Protein AF-A0A930Y317-F1 (afdb_monomer_lite)

Sequence (100 aa):
MFGISFGEMLVVAMVALVIVGPQRLPAAARYCGALLGRLQRQTAQVKREISREMDLEELRQAKDEAERIAMEVKEAGAAAVPDRPGAAPAGGVDERQGRP

Secondary structure (DSSP, 8-state):
-----HHHHHHHHHHHHHHH-TTTHHHHHHHHHHHHHHHHHHHHHHHHHHHHHHTTTHHHHHHHHHHHHHHHHHHHHHTT--------------------

Radius of gyration: 37.14 Å; chains: 1; bounding box: 43×28×120 Å

Foldseek 3Di:
DDPCDPVNVVVVVVVCCVVQNPVRVVVVVVVVCVVVVVVVVVVVVVVVVVCVVCVPPVVVVVVVVVVVVVVVCVVVVVVPDDDDPDDDDDDDDDDDDDDD

pLDDT: mean 74.89, std 16.1, range [46.09, 95.75]

InterPro domains:
  IPR003369 Sec-independent protein translocase protein TatA/B/E [PF02416] (2-49)
  IPR018448 Sec-independent protein translocase protein TatB [TIGR01410] (2-72)

Organism: NCBI:txid1732024

Structure (mmCIF, N/CA/C/O backbone):
data_AF-A0A930Y317-F1
#
_entry.id   AF-A0A930Y317-F1
#
loop_
_atom_site.group_PDB
_atom_site.id
_atom_site.type_symbol
_atom_site.label_atom_id
_atom_site.label_alt_id
_atom_site.label_comp_id
_atom_site.label_asym_id
_atom_site.label_entity_id
_atom_site.label_seq_id
_atom_site.pdbx_PDB_ins_code
_atom_site.Cartn_x
_atom_site.Cartn_y
_atom_site.Cartn_z
_atom_site.occupancy
_atom_site.B_iso_or_equiv
_atom_site.auth_seq_id
_atom_site.auth_comp_id
_atom_site.auth_asym_id
_atom_site.auth_atom_id
_atom_site.pdbx_PDB_model_num
ATOM 1 N N . MET A 1 1 ? 16.122 -14.187 8.051 1.00 59.41 1 MET A N 1
ATOM 2 C CA . MET A 1 1 ? 17.132 -13.801 7.047 1.00 59.41 1 MET A CA 1
ATOM 3 C C . MET A 1 1 ? 16.428 -13.065 5.922 1.00 59.41 1 MET A C 1
ATOM 5 O O . MET A 1 1 ? 15.874 -13.704 5.047 1.00 59.41 1 MET A O 1
ATOM 9 N N . PHE A 1 2 ? 16.376 -11.737 6.005 1.00 62.09 2 PHE A N 1
ATOM 10 C CA . PHE A 1 2 ? 15.895 -10.857 4.938 1.00 62.09 2 PHE A CA 1
ATOM 11 C C . PHE A 1 2 ? 16.772 -9.610 4.975 1.00 62.09 2 PHE A C 1
ATOM 13 O O . PHE A 1 2 ? 16.451 -8.626 5.632 1.00 62.09 2 PHE A O 1
ATOM 20 N N . GLY A 1 3 ? 17.946 -9.717 4.364 1.00 70.38 3 GLY A N 1
ATOM 21 C CA . GLY A 1 3 ? 18.839 -8.587 4.154 1.00 70.38 3 GLY A CA 1
ATOM 22 C C . GLY A 1 3 ? 18.595 -8.032 2.764 1.00 70.38 3 GLY A C 1
ATOM 23 O O . GLY A 1 3 ? 19.434 -8.248 1.909 1.00 70.38 3 GLY A O 1
ATOM 24 N N . ILE A 1 4 ? 17.442 -7.393 2.535 1.00 80.44 4 ILE A N 1
ATOM 25 C CA . ILE A 1 4 ? 17.224 -6.651 1.289 1.00 80.44 4 ILE A CA 1
ATOM 26 C C . ILE A 1 4 ? 17.973 -5.332 1.427 1.00 80.44 4 ILE A C 1
ATOM 28 O O . ILE A 1 4 ? 17.561 -4.440 2.173 1.00 80.44 4 ILE A O 1
ATOM 32 N N . SER A 1 5 ? 19.097 -5.228 0.732 1.00 90.94 5 SER A N 1
ATOM 33 C CA . SER A 1 5 ? 19.838 -3.981 0.599 1.00 90.94 5 SER A CA 1
ATOM 34 C C . SER A 1 5 ? 19.114 -3.036 -0.364 1.00 90.94 5 SER A C 1
ATOM 36 O O . SER A 1 5 ? 18.394 -3.465 -1.270 1.00 90.94 5 SER A O 1
ATOM 38 N N . PHE A 1 6 ? 19.337 -1.727 -0.216 1.00 92.25 6 PHE A N 1
ATOM 39 C CA . PHE A 1 6 ? 18.779 -0.711 -1.116 1.00 92.25 6 PHE A CA 1
ATOM 40 C C . PHE A 1 6 ? 19.076 -1.015 -2.597 1.00 92.25 6 PHE A C 1
ATOM 42 O O . PHE A 1 6 ? 18.220 -0.807 -3.457 1.00 92.25 6 PHE A O 1
ATOM 49 N N . GLY A 1 7 ? 20.257 -1.575 -2.888 1.00 94.50 7 GLY A N 1
ATOM 50 C CA . GLY A 1 7 ? 20.647 -1.974 -4.243 1.00 94.50 7 GLY A CA 1
ATOM 51 C C . GLY A 1 7 ? 19.768 -3.081 -4.833 1.00 94.50 7 GLY A C 1
ATOM 52 O O . GLY A 1 7 ? 19.368 -2.992 -5.991 1.00 94.50 7 GLY A O 1
ATOM 53 N N . GLU A 1 8 ? 19.399 -4.087 -4.041 1.00 91.44 8 GLU A N 1
ATOM 54 C CA . GLU A 1 8 ? 18.537 -5.184 -4.503 1.00 91.44 8 GLU A CA 1
ATOM 55 C C . GLU A 1 8 ? 17.118 -4.685 -4.795 1.00 91.44 8 GLU A C 1
ATOM 57 O O . GLU A 1 8 ? 16.531 -5.046 -5.815 1.00 91.44 8 GLU A O 1
ATOM 62 N N . MET A 1 9 ? 16.593 -3.780 -3.961 1.00 93.31 9 MET A N 1
ATOM 63 C CA . MET A 1 9 ? 15.294 -3.143 -4.200 1.00 93.31 9 MET A CA 1
ATOM 64 C C . MET A 1 9 ? 15.282 -2.334 -5.509 1.00 93.31 9 MET A C 1
ATOM 66 O O . MET A 1 9 ? 14.297 -2.370 -6.248 1.00 93.31 9 MET A O 1
ATOM 70 N N . LEU A 1 10 ? 16.386 -1.650 -5.831 1.00 95.12 10 LEU A N 1
ATOM 71 C CA . LEU A 1 10 ? 16.558 -0.912 -7.086 1.00 95.12 10 LEU A CA 1
ATOM 72 C C . LEU A 1 10 ? 16.553 -1.836 -8.311 1.00 95.12 10 LEU A C 1
ATOM 74 O O . LEU A 1 10 ? 15.876 -1.541 -9.295 1.00 95.12 10 LEU A O 1
ATOM 78 N N . VAL A 1 11 ? 17.262 -2.967 -8.242 1.00 95.62 11 VAL A N 1
ATOM 79 C CA . VAL A 1 11 ? 17.295 -3.962 -9.327 1.00 95.62 11 VAL A CA 1
ATOM 80 C C . VAL A 1 11 ? 15.906 -4.554 -9.558 1.00 95.62 11 VAL A C 1
ATOM 82 O O . VAL A 1 11 ? 15.443 -4.606 -10.697 1.00 95.62 11 VAL A O 1
ATOM 85 N N . VAL A 1 12 ? 15.201 -4.938 -8.490 1.00 93.81 12 VAL A N 1
ATOM 86 C CA . VAL A 1 12 ? 13.828 -5.457 -8.587 1.00 93.81 12 VAL A CA 1
ATOM 87 C C . VAL A 1 12 ? 12.889 -4.415 -9.193 1.00 93.81 12 VAL A C 1
ATOM 89 O O . VAL A 1 12 ? 12.110 -4.749 -10.086 1.00 93.81 12 VAL A O 1
ATOM 92 N N . ALA A 1 13 ? 12.986 -3.150 -8.767 1.00 93.25 13 ALA A N 1
ATOM 93 C CA . ALA A 1 13 ? 12.210 -2.066 -9.359 1.00 93.25 13 ALA A CA 1
ATOM 94 C C . ALA A 1 13 ? 12.499 -1.948 -10.860 1.00 93.25 13 ALA A C 1
ATOM 96 O O . ALA A 1 13 ? 11.571 -1.937 -11.664 1.00 93.25 13 ALA A O 1
ATOM 97 N N . MET A 1 14 ? 13.770 -1.948 -11.260 1.00 95.75 14 MET A N 1
ATOM 98 C CA . MET A 1 14 ? 14.154 -1.841 -12.665 1.00 95.75 14 MET A CA 1
ATOM 99 C C . MET A 1 14 ? 13.599 -3.001 -13.510 1.00 95.75 14 MET A C 1
ATOM 101 O O . MET A 1 14 ? 13.023 -2.766 -14.572 1.00 95.75 14 MET A O 1
ATOM 105 N N . VAL A 1 15 ? 13.686 -4.240 -13.018 1.00 95.38 15 VAL A N 1
ATOM 106 C CA . VAL A 1 15 ? 13.111 -5.424 -13.682 1.00 95.38 15 VAL A CA 1
ATOM 107 C C . VAL A 1 15 ? 11.587 -5.317 -13.786 1.00 95.38 15 VAL A C 1
ATOM 109 O O . VAL A 1 15 ? 11.020 -5.565 -14.852 1.00 95.38 15 VAL A O 1
ATOM 112 N N . ALA A 1 16 ? 10.913 -4.890 -12.717 1.00 93.88 16 ALA A N 1
ATOM 113 C CA . ALA A 1 16 ? 9.469 -4.681 -12.724 1.00 93.88 16 ALA A CA 1
ATOM 114 C C . ALA A 1 16 ? 9.050 -3.613 -13.749 1.00 93.88 16 ALA A C 1
ATOM 116 O O . ALA A 1 16 ? 8.057 -3.798 -14.455 1.00 93.88 16 ALA A O 1
ATOM 117 N N . LEU A 1 17 ? 9.825 -2.529 -13.887 1.00 94.38 17 LEU A N 1
ATOM 118 C CA . LEU A 1 17 ? 9.609 -1.510 -14.915 1.00 94.38 17 LEU A CA 1
ATOM 119 C C . LEU A 1 17 ? 9.749 -2.070 -16.335 1.00 94.38 17 LEU A C 1
ATOM 121 O O . LEU A 1 17 ? 8.988 -1.654 -17.201 1.00 94.38 17 LEU A O 1
ATOM 125 N N . VAL A 1 18 ? 10.677 -2.992 -16.590 1.00 95.50 18 VAL A N 1
ATOM 126 C CA . VAL A 1 18 ? 10.857 -3.591 -17.925 1.00 95.50 18 VAL A CA 1
ATOM 127 C C . VAL A 1 18 ? 9.727 -4.566 -18.260 1.00 95.50 18 VAL A C 1
ATOM 129 O O . VAL A 1 18 ? 9.176 -4.505 -19.354 1.00 95.50 18 VAL A O 1
ATOM 132 N N . ILE A 1 19 ? 9.353 -5.439 -17.320 1.00 95.06 19 ILE A N 1
ATOM 133 C CA . ILE A 1 19 ? 8.334 -6.480 -17.539 1.00 95.06 19 ILE A CA 1
ATOM 134 C C . ILE A 1 19 ? 6.934 -5.873 -17.651 1.00 95.06 19 ILE A C 1
ATOM 136 O O . ILE A 1 19 ? 6.172 -6.202 -18.558 1.00 95.06 19 ILE A O 1
ATOM 140 N N . VAL A 1 20 ? 6.577 -5.006 -16.703 1.00 92.19 20 VAL A N 1
ATOM 141 C CA . VAL A 1 20 ? 5.237 -4.411 -16.631 1.00 92.19 20 VAL A CA 1
ATOM 142 C C . VAL A 1 20 ? 5.154 -3.171 -17.521 1.00 92.19 20 VAL A C 1
ATOM 144 O O . VAL A 1 20 ? 4.119 -2.908 -18.133 1.00 92.19 20 VAL A O 1
ATOM 147 N N . GLY A 1 21 ? 6.243 -2.411 -17.615 1.00 93.56 21 GLY A N 1
ATOM 148 C CA . GLY A 1 21 ? 6.298 -1.109 -18.270 1.00 93.56 21 GLY A CA 1
ATOM 149 C C . GLY A 1 21 ? 6.107 0.042 -17.268 1.00 93.56 21 GLY A C 1
ATOM 150 O O . GLY A 1 21 ? 5.175 -0.006 -16.455 1.00 93.56 21 GLY A O 1
ATOM 151 N N . PRO A 1 22 ? 6.896 1.134 -17.355 1.00 91.00 22 PRO A N 1
ATOM 152 C CA . PRO A 1 22 ? 6.805 2.283 -16.440 1.00 91.00 22 PRO A CA 1
ATOM 153 C C . PRO A 1 22 ? 5.427 2.950 -16.432 1.00 91.00 22 PRO A C 1
ATOM 155 O O . PRO A 1 22 ? 4.994 3.473 -15.412 1.00 91.00 22 PRO A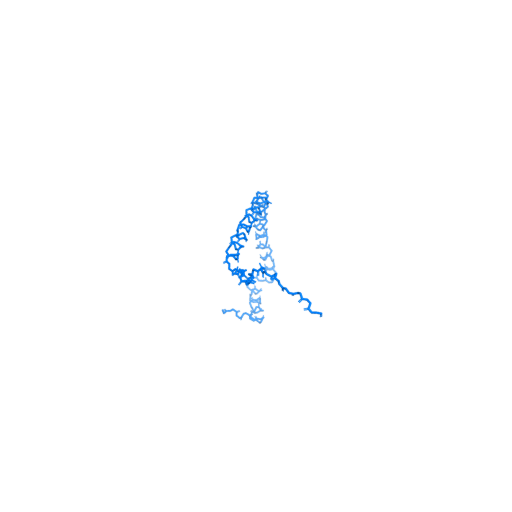 O 1
ATOM 158 N N . GLN A 1 23 ? 4.715 2.902 -17.560 1.00 93.12 23 GLN A N 1
ATOM 159 C CA . GLN A 1 23 ? 3.381 3.488 -17.700 1.00 93.12 23 GLN A CA 1
ATOM 160 C C . GLN A 1 23 ? 2.275 2.601 -17.104 1.00 93.12 23 GLN A C 1
ATOM 162 O O . GLN A 1 23 ? 1.214 3.098 -16.732 1.00 93.12 23 GLN A O 1
ATOM 167 N N . ARG A 1 24 ? 2.494 1.281 -17.006 1.00 91.50 24 ARG A N 1
ATOM 168 C CA . ARG A 1 24 ? 1.470 0.317 -16.561 1.00 91.50 24 ARG A CA 1
ATOM 169 C C . ARG A 1 24 ? 1.593 -0.040 -15.083 1.00 91.50 24 ARG A C 1
ATOM 171 O O . ARG A 1 24 ? 0.576 -0.297 -14.446 1.00 91.50 24 ARG A O 1
ATOM 178 N N . LEU A 1 25 ? 2.798 0.022 -14.521 1.00 92.38 25 LEU A N 1
ATOM 179 C CA . LEU A 1 25 ? 3.059 -0.139 -13.087 1.00 92.38 25 LEU A CA 1
ATOM 180 C C . LEU A 1 25 ? 2.182 0.781 -12.199 1.00 92.38 25 LEU A C 1
ATOM 182 O O . LEU A 1 25 ? 1.512 0.266 -11.301 1.00 92.38 25 LEU A O 1
ATOM 186 N N . PRO A 1 26 ? 2.071 2.103 -12.462 1.00 90.75 26 PRO A N 1
ATOM 187 C CA . PRO A 1 26 ? 1.203 2.982 -11.676 1.00 90.75 26 PRO A CA 1
ATOM 188 C C . PRO A 1 26 ? -0.286 2.677 -11.878 1.00 90.75 26 PRO A C 1
ATOM 190 O O . PRO A 1 26 ? -1.071 2.815 -10.940 1.00 90.75 26 PRO A O 1
ATOM 193 N N . ALA A 1 27 ? -0.692 2.234 -13.071 1.00 92.19 27 ALA A N 1
ATOM 194 C CA . ALA A 1 27 ? -2.072 1.828 -13.330 1.00 92.19 27 ALA A CA 1
ATOM 195 C C . ALA A 1 27 ? -2.443 0.558 -12.542 1.00 92.19 27 ALA A C 1
ATOM 197 O O . ALA A 1 27 ? -3.497 0.520 -11.906 1.00 92.19 27 ALA A O 1
ATOM 198 N N . ALA A 1 28 ? -1.554 -0.440 -12.510 1.00 92.94 28 ALA A N 1
ATOM 199 C CA . ALA A 1 28 ? -1.728 -1.660 -11.725 1.00 92.94 28 ALA A CA 1
ATOM 200 C C . ALA A 1 28 ? -1.763 -1.367 -10.217 1.00 92.94 28 ALA A C 1
ATOM 202 O O . ALA A 1 28 ? -2.665 -1.830 -9.521 1.00 92.94 28 ALA A O 1
ATOM 203 N N . ALA A 1 29 ? -0.850 -0.524 -9.720 1.00 94.25 29 ALA A N 1
ATOM 204 C CA . ALA A 1 29 ? -0.850 -0.091 -8.324 1.00 94.25 29 ALA A CA 1
ATOM 205 C C . ALA A 1 29 ? -2.150 0.637 -7.946 1.00 94.25 29 ALA A C 1
ATOM 207 O O . ALA A 1 29 ? -2.716 0.378 -6.885 1.00 94.25 29 ALA A O 1
ATOM 208 N N . ARG A 1 30 ? -2.677 1.499 -8.828 1.00 94.69 30 ARG A N 1
ATOM 209 C CA . ARG A 1 30 ? -3.978 2.160 -8.631 1.00 94.69 30 ARG A CA 1
ATOM 210 C C . ARG A 1 30 ? -5.138 1.171 -8.617 1.00 94.69 30 ARG A C 1
ATOM 212 O O . ARG A 1 30 ? -6.037 1.331 -7.799 1.00 94.69 30 ARG A O 1
ATOM 219 N N . TYR A 1 31 ? -5.124 0.159 -9.481 1.00 94.00 31 TYR A N 1
ATOM 220 C CA . TYR A 1 31 ? -6.174 -0.859 -9.525 1.00 94.00 31 TYR A CA 1
ATOM 221 C C . TYR A 1 31 ? -6.182 -1.725 -8.258 1.00 94.00 31 TYR A C 1
ATOM 223 O O . TYR A 1 31 ? -7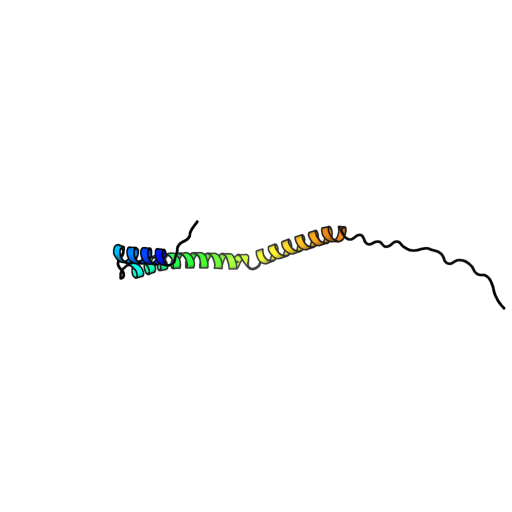.207 -1.824 -7.582 1.00 94.00 31 TYR A O 1
ATOM 231 N N . CYS A 1 32 ? -5.023 -2.273 -7.880 1.00 94.56 32 CYS A N 1
ATOM 232 C CA . CYS A 1 32 ? -4.863 -3.040 -6.644 1.00 94.56 32 CYS A CA 1
ATOM 233 C C . CYS A 1 32 ? -5.162 -2.185 -5.407 1.00 94.56 32 CYS A C 1
ATOM 235 O O . CYS A 1 32 ? -5.872 -2.625 -4.508 1.00 94.56 32 CYS A O 1
ATOM 237 N N . GLY A 1 33 ? -4.685 -0.938 -5.383 1.00 94.62 33 GLY A N 1
ATOM 238 C CA . GLY A 1 33 ? -4.952 0.008 -4.303 1.00 94.62 33 GLY A CA 1
ATOM 239 C C . GLY A 1 33 ? -6.430 0.377 -4.191 1.00 94.62 33 GLY A C 1
ATOM 240 O O . GLY A 1 33 ? -6.953 0.471 -3.085 1.00 94.62 33 GLY A O 1
ATOM 241 N N . ALA A 1 34 ? -7.143 0.523 -5.309 1.00 94.31 34 ALA A N 1
ATOM 242 C CA . ALA A 1 34 ? -8.584 0.759 -5.297 1.00 94.31 34 ALA A CA 1
ATOM 243 C C . ALA A 1 34 ? -9.362 -0.460 -4.777 1.00 94.31 34 ALA A C 1
ATOM 245 O O . ALA A 1 34 ? -10.316 -0.289 -4.020 1.00 94.31 34 ALA A O 1
ATOM 246 N N . LEU A 1 35 ? -8.954 -1.679 -5.142 1.00 94.00 35 LEU A N 1
ATOM 247 C CA . LEU A 1 35 ? -9.534 -2.926 -4.629 1.00 94.00 35 LEU A CA 1
ATOM 248 C C . LEU A 1 35 ? -9.305 -3.082 -3.122 1.00 94.00 35 LEU A C 1
ATOM 250 O O . LEU A 1 35 ? -10.264 -3.245 -2.369 1.00 94.00 35 LEU A O 1
ATOM 254 N N . LEU A 1 36 ? -8.057 -2.948 -2.671 1.00 94.56 36 LEU A N 1
ATOM 255 C CA . LEU A 1 36 ? -7.709 -3.008 -1.251 1.00 94.56 36 LEU A CA 1
ATOM 256 C C . LEU A 1 36 ? -8.366 -1.874 -0.458 1.00 94.56 36 LEU A C 1
ATOM 258 O O . LEU A 1 36 ? -8.874 -2.106 0.632 1.00 94.56 36 LEU A O 1
ATOM 262 N N . GLY A 1 37 ? -8.441 -0.667 -1.019 1.00 92.94 37 GLY A N 1
ATOM 263 C CA . GLY A 1 37 ? -9.100 0.475 -0.386 1.00 92.94 37 GLY A CA 1
ATOM 264 C C . GLY A 1 37 ? -10.612 0.288 -0.233 1.00 92.94 37 GLY A C 1
ATOM 265 O O . GLY A 1 37 ? -11.197 0.750 0.748 1.00 92.94 37 GLY A O 1
ATOM 266 N N . ARG A 1 38 ? -11.263 -0.421 -1.165 1.00 89.88 38 ARG A N 1
ATOM 267 C CA . ARG A 1 38 ? -12.680 -0.807 -1.042 1.00 89.88 38 ARG A CA 1
ATOM 268 C C . ARG A 1 38 ? -12.881 -1.834 0.069 1.00 89.88 38 ARG A C 1
ATOM 270 O O . ARG A 1 38 ? -13.761 -1.633 0.900 1.00 89.88 38 ARG A O 1
ATOM 277 N N . LEU A 1 39 ? -12.032 -2.861 0.128 1.00 90.19 39 LEU A N 1
ATOM 278 C CA . LEU A 1 39 ? -12.059 -3.866 1.196 1.00 90.19 39 LEU A CA 1
ATOM 279 C C . LEU A 1 39 ? -11.809 -3.226 2.567 1.00 90.19 39 LEU A C 1
ATOM 281 O O . LEU A 1 39 ? -12.586 -3.422 3.495 1.00 90.19 39 LEU A O 1
ATOM 285 N N . GLN A 1 40 ? -10.800 -2.359 2.668 1.00 89.69 40 GLN A N 1
ATOM 286 C CA . GLN A 1 40 ? -10.492 -1.622 3.891 1.00 89.69 40 GLN A CA 1
ATOM 287 C C . GLN A 1 40 ? -11.674 -0.753 4.348 1.00 89.69 40 GLN A C 1
ATOM 289 O O . GLN A 1 40 ? -11.948 -0.668 5.543 1.00 89.69 40 GLN A O 1
ATOM 294 N N . ARG A 1 41 ? -12.406 -0.122 3.418 1.00 85.75 41 ARG A N 1
ATOM 295 C CA . ARG A 1 41 ? -13.617 0.654 3.739 1.00 85.75 41 ARG A CA 1
ATOM 296 C C . ARG A 1 41 ? -14.759 -0.219 4.250 1.00 85.75 41 ARG A C 1
ATOM 298 O O . ARG A 1 41 ? -15.444 0.214 5.172 1.00 85.75 41 ARG A O 1
ATOM 305 N N . GLN A 1 42 ? -14.944 -1.413 3.691 1.00 81.50 42 GLN A N 1
ATOM 306 C CA . GLN A 1 42 ? -15.944 -2.377 4.160 1.00 81.50 42 GLN A CA 1
ATOM 307 C C . GLN A 1 42 ? -15.596 -2.883 5.564 1.00 81.50 42 GLN A C 1
ATOM 309 O O . GLN A 1 42 ? -16.431 -2.806 6.460 1.00 81.50 42 GLN A O 1
ATOM 314 N N . THR A 1 43 ? -14.337 -3.252 5.815 1.00 82.06 43 THR A N 1
ATOM 315 C CA . THR A 1 43 ? -13.868 -3.593 7.168 1.00 82.06 43 THR A CA 1
ATOM 316 C C . THR A 1 43 ? -14.003 -2.413 8.129 1.00 82.06 43 THR A C 1
ATOM 318 O O . THR A 1 43 ? -14.360 -2.604 9.284 1.00 82.06 43 THR A O 1
ATOM 321 N N . ALA A 1 44 ? -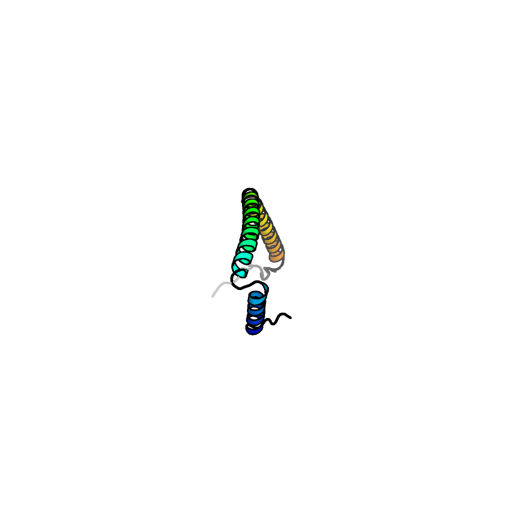13.782 -1.177 7.674 1.00 81.81 44 ALA A N 1
ATOM 322 C CA . ALA A 1 44 ? -13.987 0.013 8.497 1.00 81.81 44 ALA A CA 1
ATOM 323 C C . ALA A 1 44 ? -15.470 0.294 8.799 1.00 81.81 44 ALA A C 1
ATOM 325 O O . ALA A 1 44 ? -15.766 0.898 9.824 1.00 81.81 44 ALA A O 1
ATOM 326 N N . GLN A 1 45 ? -16.410 -0.096 7.930 1.00 76.62 45 GLN A N 1
ATOM 327 C CA . GLN A 1 45 ? -17.850 -0.024 8.214 1.00 76.62 45 GLN A CA 1
ATOM 328 C C . GLN A 1 45 ? -18.259 -1.073 9.243 1.00 76.62 45 GLN A C 1
ATOM 330 O O . GLN A 1 45 ? -18.847 -0.700 10.251 1.00 76.62 45 GLN A O 1
ATOM 335 N N . VAL A 1 46 ? -17.822 -2.319 9.058 1.00 75.06 46 VAL A N 1
ATOM 336 C CA . VAL A 1 46 ? -18.035 -3.403 10.025 1.00 75.06 46 VAL A CA 1
ATOM 337 C C . VAL A 1 46 ? -17.423 -3.043 11.379 1.00 75.06 46 VAL A C 1
ATOM 339 O O . VAL A 1 46 ? -18.093 -3.124 12.396 1.00 75.06 46 VAL A O 1
ATOM 342 N N . LYS A 1 47 ? -16.193 -2.512 11.406 1.00 70.94 47 LYS A N 1
ATOM 343 C CA . LYS A 1 47 ? -15.563 -2.021 12.638 1.00 70.94 47 LYS A CA 1
ATOM 344 C C . LYS A 1 47 ? -16.369 -0.899 13.299 1.00 70.94 47 LYS A C 1
ATOM 346 O O . LYS A 1 47 ? -16.360 -0.813 14.512 1.00 70.94 47 LYS A O 1
ATOM 351 N N . ARG A 1 48 ? -17.056 -0.040 12.539 1.00 74.44 48 ARG A N 1
ATOM 352 C CA . ARG A 1 48 ? -17.899 1.035 13.094 1.00 74.44 48 ARG A CA 1
ATOM 353 C C . ARG A 1 48 ? -19.234 0.534 13.641 1.00 74.44 48 ARG A C 1
ATOM 355 O O . ARG A 1 48 ? -19.710 1.119 14.605 1.00 74.44 48 ARG A O 1
ATOM 362 N N . GLU A 1 49 ? -19.829 -0.492 13.039 1.00 66.62 49 GLU A N 1
ATOM 363 C CA . GLU A 1 49 ? -21.014 -1.173 13.586 1.00 66.62 49 GLU A CA 1
ATOM 364 C C . GLU A 1 49 ? -20.652 -1.933 14.862 1.00 66.62 49 GLU A C 1
ATOM 366 O O . GLU A 1 49 ? -21.248 -1.691 15.904 1.00 66.62 49 GLU A O 1
ATOM 371 N N . ILE A 1 50 ? -19.567 -2.706 14.813 1.00 62.34 50 ILE A N 1
ATOM 372 C CA . ILE A 1 50 ? -18.988 -3.416 15.957 1.00 62.34 50 ILE A CA 1
ATOM 373 C C . ILE A 1 50 ? -18.608 -2.433 17.076 1.00 62.34 50 ILE A C 1
ATOM 375 O O . ILE A 1 50 ? -19.008 -2.612 18.218 1.00 62.34 50 ILE A O 1
ATOM 379 N N . SER A 1 51 ? -17.913 -1.333 16.766 1.00 63.75 51 SER A N 1
ATOM 380 C CA . SER A 1 51 ? -17.588 -0.300 17.761 1.00 63.75 51 SER A CA 1
ATOM 381 C C . SER A 1 51 ? -18.820 0.425 18.300 1.00 63.75 51 SER A C 1
ATOM 383 O O . SER A 1 51 ? -18.751 0.922 19.411 1.00 63.75 51 SER A O 1
ATOM 385 N N . ARG A 1 52 ? -19.942 0.494 17.571 1.00 61.41 52 ARG A N 1
ATOM 386 C CA . ARG A 1 52 ? -21.185 1.089 18.094 1.00 61.41 52 ARG A CA 1
ATOM 387 C C . ARG A 1 52 ? -21.898 0.193 19.101 1.00 61.41 52 ARG A C 1
ATOM 389 O O . ARG A 1 52 ? -22.574 0.728 19.972 1.00 61.41 52 ARG A O 1
ATOM 396 N N . GLU A 1 53 ? -21.742 -1.121 18.995 1.00 55.62 53 GLU A N 1
ATOM 397 C CA . GLU A 1 53 ? -22.278 -2.085 19.965 1.00 55.62 53 GLU A CA 1
ATOM 398 C C . GLU A 1 53 ? -21.284 -2.384 21.102 1.00 55.62 53 GLU A C 1
ATOM 400 O O . GLU A 1 53 ? -21.705 -2.679 22.215 1.00 55.62 53 GLU A O 1
ATOM 405 N N . MET A 1 54 ? -19.975 -2.214 20.882 1.00 54.25 54 MET A N 1
ATOM 406 C CA . MET A 1 54 ? -18.930 -2.553 21.863 1.00 54.25 54 MET A CA 1
ATOM 407 C C . MET A 1 54 ? -18.419 -1.375 22.718 1.00 54.25 54 MET A C 1
ATOM 409 O O . MET A 1 54 ? -17.669 -1.607 23.664 1.00 54.25 54 MET A O 1
ATOM 413 N N . ASP A 1 55 ? -18.836 -0.123 22.477 1.00 56.28 55 ASP A N 1
ATOM 414 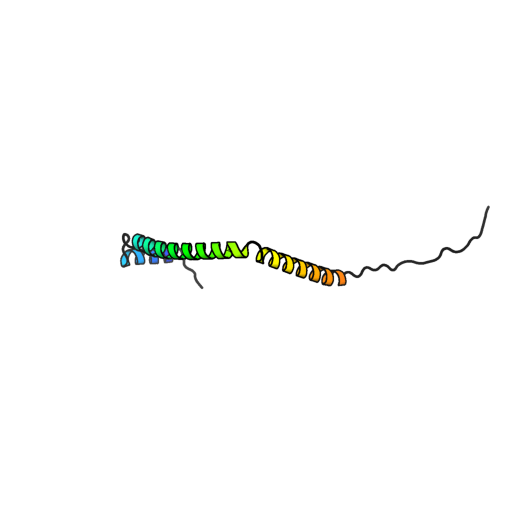C CA . ASP A 1 55 ? -18.260 1.051 23.177 1.00 56.28 55 ASP A CA 1
ATOM 415 C C . ASP A 1 55 ? -18.712 1.253 24.640 1.00 56.28 55 ASP A C 1
ATOM 417 O O . ASP A 1 55 ? -18.274 2.196 25.298 1.00 56.28 55 ASP A O 1
ATOM 421 N N . LEU A 1 56 ? -19.579 0.398 25.194 1.00 54.28 56 LEU A N 1
ATOM 422 C CA . LEU A 1 56 ? -20.034 0.539 26.589 1.00 54.28 56 LEU A CA 1
ATOM 423 C C . LEU A 1 56 ? -20.006 -0.746 27.423 1.00 54.28 56 LEU A C 1
ATOM 425 O O . LEU A 1 56 ? -19.998 -0.637 28.648 1.00 54.28 56 LEU A O 1
ATOM 429 N N . GLU A 1 57 ? -19.952 -1.932 26.814 1.00 58.88 57 GLU A N 1
ATOM 430 C CA . GLU A 1 57 ? -19.942 -3.208 27.548 1.00 58.88 57 GLU A CA 1
ATOM 431 C C . GLU A 1 57 ? -18.537 -3.805 27.703 1.00 58.88 57 GLU A C 1
ATOM 433 O O . GLU A 1 57 ? -18.197 -4.255 28.796 1.00 58.88 57 GLU A O 1
ATOM 438 N N . GLU A 1 58 ? -17.660 -3.708 26.700 1.00 60.28 58 GLU A N 1
ATOM 439 C CA . GLU A 1 58 ? -16.299 -4.259 26.808 1.00 60.28 58 GLU A CA 1
ATOM 440 C C . GLU A 1 58 ? -15.326 -3.360 27.569 1.00 60.28 58 GLU A C 1
ATOM 442 O O . GLU A 1 58 ? -14.514 -3.852 28.345 1.00 60.28 58 GLU A O 1
ATOM 447 N N . LEU A 1 59 ? -15.428 -2.035 27.428 1.00 56.34 59 LEU A N 1
ATOM 448 C CA . LEU A 1 59 ? -14.668 -1.097 28.267 1.00 56.34 59 LEU A CA 1
ATOM 449 C C . LEU A 1 59 ? -15.041 -1.231 29.754 1.00 56.34 59 LEU A C 1
ATOM 451 O O . LEU A 1 59 ? -14.219 -0.943 30.624 1.00 56.34 59 LEU A O 1
ATOM 455 N N . ARG A 1 60 ? -16.273 -1.675 30.042 1.00 64.06 60 ARG A N 1
ATOM 456 C CA . ARG A 1 60 ? -16.765 -1.965 31.394 1.00 64.06 60 ARG A CA 1
ATOM 457 C C . ARG A 1 60 ? -16.269 -3.319 31.889 1.00 64.06 60 ARG A C 1
ATOM 459 O O . ARG A 1 60 ? -15.709 -3.363 32.974 1.00 64.06 60 ARG A O 1
ATOM 466 N N . GLN A 1 61 ? -16.364 -4.371 31.074 1.00 70.38 61 GLN A N 1
ATOM 467 C CA . GLN A 1 61 ? -15.819 -5.692 31.413 1.00 70.38 61 GLN A CA 1
ATOM 468 C C . GLN A 1 61 ? -14.299 -5.662 31.602 1.00 70.38 61 GLN A C 1
ATOM 470 O O . GLN A 1 61 ? -13.809 -6.177 32.599 1.00 70.38 61 GLN A O 1
ATOM 475 N N . ALA A 1 62 ? -13.554 -4.980 30.727 1.00 68.75 62 ALA A N 1
ATOM 476 C CA . ALA A 1 62 ? -12.10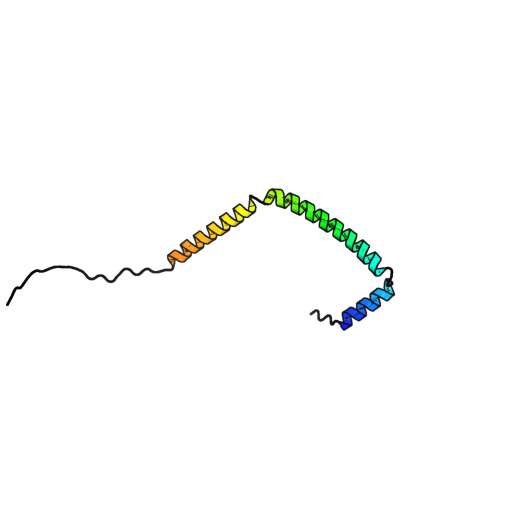9 -4.820 30.869 1.00 68.75 62 ALA A CA 1
ATOM 477 C C . ALA A 1 62 ? -11.731 -4.015 32.126 1.00 68.75 62 ALA A C 1
ATOM 479 O O . ALA A 1 62 ? -10.699 -4.285 32.740 1.00 68.75 62 ALA A O 1
ATOM 480 N N . LYS A 1 63 ? -12.559 -3.039 32.534 1.00 72.31 63 LYS A N 1
ATOM 481 C CA . LYS A 1 63 ? -12.389 -2.328 33.811 1.00 72.31 63 LYS A CA 1
ATOM 482 C C . LYS A 1 63 ? -12.691 -3.218 35.012 1.00 72.31 63 LYS A C 1
ATOM 484 O O . LYS A 1 63 ? -11.880 -3.243 35.929 1.00 72.31 63 LYS A O 1
ATOM 489 N N . ASP A 1 64 ? -13.811 -3.934 34.999 1.00 77.94 64 ASP A N 1
ATOM 490 C CA . ASP A 1 64 ? -14.235 -4.804 36.101 1.00 77.94 64 ASP A CA 1
ATOM 491 C C . ASP A 1 64 ? -13.256 -5.972 36.299 1.00 77.94 64 ASP A C 1
ATOM 493 O O . ASP A 1 64 ? -12.939 -6.346 37.429 1.00 77.94 64 ASP A O 1
ATOM 497 N N . GLU A 1 65 ? -12.725 -6.528 35.210 1.00 78.62 65 GLU A N 1
ATOM 498 C CA . GLU A 1 65 ? -11.712 -7.582 35.241 1.00 78.62 65 GLU A CA 1
ATOM 499 C C . GLU A 1 65 ? -10.363 -7.045 35.738 1.00 78.62 65 GLU A C 1
ATOM 501 O O . GLU A 1 65 ? -9.749 -7.647 36.619 1.00 78.62 65 GLU A O 1
ATOM 506 N N . ALA A 1 66 ? -9.940 -5.860 35.281 1.00 77.56 66 ALA A N 1
ATOM 507 C CA . ALA A 1 66 ? -8.747 -5.197 35.807 1.00 77.56 66 ALA A CA 1
ATOM 508 C C . ALA A 1 66 ? -8.881 -4.833 37.297 1.00 77.56 66 ALA A C 1
ATOM 510 O O . ALA A 1 66 ? -7.909 -4.947 38.045 1.00 77.56 66 ALA A O 1
ATOM 511 N N . GLU A 1 67 ? -10.068 -4.416 37.747 1.00 79.06 67 GLU A N 1
ATOM 512 C CA . GLU A 1 67 ? -10.339 -4.077 39.145 1.00 79.06 67 GLU A CA 1
ATOM 513 C C . GLU A 1 67 ? -10.350 -5.326 40.037 1.00 79.06 67 GLU A C 1
ATOM 515 O O . GLU A 1 67 ? -9.762 -5.309 41.119 1.00 79.06 67 GLU A O 1
ATOM 520 N N . ARG A 1 68 ? -10.917 -6.443 39.560 1.00 81.56 68 ARG A N 1
ATOM 521 C CA . ARG A 1 68 ? -10.836 -7.748 40.238 1.00 81.56 68 ARG A CA 1
ATOM 522 C C . ARG A 1 68 ? -9.402 -8.239 40.372 1.00 81.56 68 ARG A C 1
ATOM 524 O O . ARG A 1 68 ? -8.993 -8.582 41.475 1.00 81.56 68 ARG A O 1
ATOM 531 N N . ILE A 1 69 ? -8.622 -8.198 39.293 1.00 78.19 69 ILE A N 1
ATOM 532 C CA . ILE A 1 69 ? -7.207 -8.592 39.321 1.00 78.19 69 ILE A CA 1
ATOM 533 C C . ILE A 1 69 ? -6.425 -7.681 40.275 1.00 78.19 69 ILE A C 1
ATOM 535 O O . ILE A 1 69 ? -5.601 -8.155 41.050 1.00 78.19 69 ILE A O 1
ATOM 539 N N . ALA A 1 70 ? -6.697 -6.373 40.275 1.00 76.88 70 ALA A N 1
ATOM 540 C CA . ALA A 1 70 ? -6.061 -5.443 41.202 1.00 76.88 70 ALA A CA 1
ATOM 541 C C . ALA A 1 70 ? -6.430 -5.730 42.667 1.00 76.88 70 ALA A C 1
ATOM 543 O O . ALA A 1 70 ? -5.562 -5.625 43.533 1.00 76.88 70 ALA A O 1
ATOM 544 N N . MET A 1 71 ? -7.680 -6.109 42.955 1.00 77.69 71 MET A N 1
ATOM 545 C CA . MET A 1 71 ? -8.103 -6.522 44.296 1.00 77.69 71 MET A CA 1
ATOM 546 C C . MET A 1 71 ? -7.470 -7.849 44.715 1.00 77.69 71 MET A C 1
ATOM 548 O O . MET A 1 71 ? -6.946 -7.924 45.820 1.00 77.69 71 MET A O 1
ATOM 552 N N . GLU A 1 72 ? -7.411 -8.847 43.835 1.00 75.44 72 GLU A N 1
ATOM 553 C CA . GLU A 1 72 ? -6.746 -10.128 44.107 1.00 75.44 72 GLU A CA 1
ATOM 554 C C . GLU A 1 72 ? -5.239 -9.955 44.326 1.00 75.44 72 GLU A C 1
ATOM 556 O O . GLU A 1 72 ? -4.676 -10.535 45.250 1.00 75.44 72 GLU A O 1
ATOM 561 N N . VAL A 1 73 ? -4.575 -9.100 43.542 1.00 73.50 73 VAL A N 1
ATOM 562 C CA . VAL A 1 73 ? -3.157 -8.753 43.735 1.00 73.50 73 VAL A CA 1
ATOM 563 C C . VAL A 1 73 ? -2.957 -7.960 45.025 1.00 73.50 73 VAL A C 1
ATOM 565 O O . VAL A 1 73 ? -1.928 -8.108 45.682 1.00 73.50 73 VAL A O 1
ATOM 568 N N . LYS A 1 74 ? -3.928 -7.135 45.427 1.00 70.94 74 LYS A N 1
ATOM 569 C CA . LYS A 1 74 ? -3.884 -6.389 46.688 1.00 70.94 74 LYS A CA 1
ATOM 570 C C . LYS A 1 74 ? -4.142 -7.289 47.893 1.00 70.94 74 LYS A C 1
ATOM 572 O O . LYS A 1 74 ? -3.494 -7.083 48.909 1.00 70.94 74 LYS A O 1
ATOM 577 N N . GLU A 1 75 ? -5.011 -8.289 47.795 1.00 66.38 75 GLU A N 1
ATOM 578 C CA . GLU A 1 75 ? -5.234 -9.290 48.846 1.00 66.38 75 GLU A CA 1
ATOM 579 C C . GLU A 1 75 ? -4.063 -10.277 48.941 1.00 66.38 75 GLU A C 1
ATOM 581 O O . GLU A 1 75 ? -3.556 -10.529 50.035 1.00 66.38 75 GLU A O 1
ATOM 586 N N . ALA A 1 76 ? -3.545 -10.747 47.803 1.00 65.06 76 ALA A N 1
ATOM 587 C CA . ALA A 1 76 ? -2.340 -11.572 47.745 1.00 65.06 76 ALA A CA 1
ATOM 588 C C . ALA A 1 76 ? -1.084 -10.797 48.192 1.00 65.06 76 ALA A C 1
ATOM 590 O O . ALA A 1 76 ? -0.195 -11.363 48.826 1.00 65.06 76 ALA A O 1
ATOM 591 N N . GLY A 1 77 ? -1.020 -9.494 47.905 1.00 54.59 77 GLY A N 1
ATOM 592 C CA . GLY A 1 77 ? 0.058 -8.593 48.317 1.00 54.59 77 GLY A CA 1
ATOM 593 C C . GLY A 1 77 ? -0.057 -8.096 49.762 1.00 54.59 77 GLY A C 1
ATOM 594 O O . GLY A 1 77 ? 0.964 -7.868 50.407 1.00 54.59 77 GLY A O 1
ATOM 595 N N . ALA A 1 78 ? -1.272 -7.976 50.310 1.00 56.09 78 ALA A N 1
ATOM 596 C CA . ALA A 1 78 ? -1.507 -7.623 51.713 1.00 56.09 78 ALA A CA 1
ATOM 597 C C . ALA A 1 78 ? -1.185 -8.784 52.666 1.00 56.09 78 ALA A C 1
ATOM 599 O O . ALA A 1 78 ? -0.809 -8.543 53.810 1.00 56.09 78 ALA A O 1
ATOM 600 N N . ALA A 1 79 ? -1.247 -10.031 52.189 1.00 53.25 79 ALA A N 1
ATOM 601 C CA . ALA A 1 79 ? -0.806 -11.204 52.944 1.00 53.25 79 ALA A CA 1
ATOM 602 C C . ALA A 1 79 ? 0.732 -11.339 53.052 1.00 53.25 79 ALA A C 1
ATOM 604 O O . ALA A 1 79 ? 1.212 -12.206 53.782 1.00 53.25 79 ALA A O 1
ATOM 605 N N . ALA A 1 80 ? 1.514 -10.500 52.357 1.00 57.47 80 ALA A N 1
ATOM 606 C CA . ALA A 1 80 ? 2.977 -10.603 52.302 1.00 57.47 80 ALA A CA 1
ATOM 607 C C . ALA A 1 80 ? 3.743 -9.519 53.087 1.00 57.47 80 ALA A C 1
ATOM 609 O O . ALA A 1 80 ? 4.974 -9.501 53.040 1.00 57.47 80 ALA A O 1
ATOM 610 N N . VAL A 1 81 ? 3.070 -8.640 53.841 1.00 54.75 81 VAL A N 1
ATOM 611 C CA . VAL A 1 81 ? 3.754 -7.695 54.742 1.00 54.75 81 VAL A CA 1
ATOM 612 C C . VAL A 1 81 ? 3.551 -8.143 56.193 1.00 54.75 81 VAL A C 1
ATOM 614 O O . VAL A 1 81 ? 2.482 -7.909 56.754 1.00 54.75 81 VAL A O 1
ATOM 617 N N . PRO A 1 82 ? 4.545 -8.799 56.826 1.00 53.62 82 PRO A N 1
ATOM 618 C CA . PRO A 1 82 ? 4.489 -9.094 58.247 1.00 53.62 82 PRO A CA 1
ATOM 619 C C . PRO A 1 82 ? 4.660 -7.785 59.023 1.00 53.62 82 PRO A C 1
ATOM 621 O O . PRO A 1 82 ? 5.776 -7.308 59.233 1.00 53.62 82 PRO A O 1
ATOM 624 N N . ASP A 1 83 ? 3.540 -7.208 59.447 1.00 51.28 83 ASP A N 1
ATOM 625 C CA . ASP A 1 83 ? 3.520 -6.216 60.513 1.00 51.28 83 ASP A CA 1
ATOM 626 C C . ASP A 1 83 ? 3.953 -6.921 61.808 1.00 51.28 83 ASP A C 1
ATOM 628 O O . ASP A 1 83 ? 3.352 -7.911 62.231 1.00 51.28 83 ASP A O 1
ATOM 632 N N . ARG A 1 84 ? 5.054 -6.469 62.413 1.00 55.34 84 ARG A N 1
ATOM 633 C CA . ARG A 1 84 ? 5.488 -6.914 63.744 1.00 55.34 84 ARG A CA 1
ATOM 634 C C . ARG A 1 84 ? 5.075 -5.860 64.775 1.00 55.34 84 ARG A C 1
ATOM 636 O O . ARG A 1 84 ? 5.885 -4.981 65.070 1.00 55.34 84 ARG A O 1
ATOM 643 N N . PRO A 1 85 ? 3.898 -5.972 65.412 1.00 55.72 85 PRO A N 1
ATOM 644 C CA . PRO A 1 85 ? 3.618 -5.260 66.646 1.00 55.72 85 PRO A CA 1
ATOM 645 C C . PRO A 1 85 ? 3.992 -6.174 67.818 1.00 55.72 85 PRO A C 1
ATOM 647 O O . PRO A 1 85 ? 3.266 -7.101 68.167 1.00 55.72 85 PRO A O 1
ATOM 650 N N . GLY A 1 86 ? 5.167 -5.969 68.413 1.00 58.44 86 GLY A N 1
ATOM 651 C CA . GLY A 1 86 ? 5.629 -6.884 69.458 1.00 58.44 86 GLY A CA 1
ATOM 652 C C . GLY A 1 86 ? 6.904 -6.473 70.174 1.00 58.44 86 GLY A C 1
ATOM 653 O O . GLY A 1 86 ? 7.849 -7.250 70.219 1.00 58.44 86 GLY A O 1
ATOM 654 N N . ALA A 1 87 ? 6.928 -5.272 70.748 1.00 50.69 87 ALA A N 1
ATOM 655 C CA . ALA A 1 87 ? 7.845 -4.946 71.838 1.00 50.69 87 ALA A CA 1
ATOM 656 C C . ALA A 1 87 ? 7.165 -3.966 72.803 1.00 50.69 87 ALA A C 1
ATOM 658 O O . ALA A 1 87 ? 7.498 -2.787 72.866 1.00 50.69 87 ALA A O 1
ATOM 659 N N . ALA A 1 88 ? 6.182 -4.472 73.546 1.00 59.81 88 ALA A N 1
ATOM 660 C CA . ALA A 1 88 ? 5.902 -3.950 74.875 1.00 59.81 88 ALA A CA 1
ATOM 661 C C . ALA A 1 88 ? 6.710 -4.784 75.879 1.00 59.81 88 ALA A C 1
ATOM 663 O O . ALA A 1 88 ? 6.724 -6.013 75.789 1.00 59.81 88 ALA A O 1
ATOM 664 N N . PRO A 1 89 ? 7.331 -4.134 76.863 1.00 54.00 89 PRO A N 1
ATOM 665 C CA . PRO A 1 89 ? 7.122 -4.568 78.233 1.00 54.00 89 PRO A CA 1
ATOM 666 C C . PRO A 1 89 ? 6.578 -3.367 79.016 1.00 54.00 89 PRO A C 1
ATOM 668 O O . PRO A 1 89 ? 7.146 -2.283 79.005 1.00 54.00 89 PRO A O 1
ATOM 671 N N . ALA A 1 90 ? 5.333 -3.438 79.469 1.00 53.25 90 ALA A N 1
ATOM 672 C CA . ALA A 1 90 ? 4.923 -4.111 80.700 1.00 53.25 90 ALA A CA 1
ATOM 673 C C . ALA A 1 90 ? 5.000 -3.159 81.900 1.00 53.25 90 ALA A C 1
ATOM 675 O O . ALA A 1 90 ? 6.075 -2.742 82.307 1.00 53.25 90 ALA A O 1
ATOM 676 N N . GLY A 1 91 ? 3.819 -2.896 82.465 1.00 46.09 91 GLY A N 1
ATOM 677 C CA . GLY A 1 91 ? 3.614 -2.776 83.905 1.00 46.09 91 GLY A CA 1
ATOM 678 C C . GLY A 1 91 ? 4.168 -1.526 84.577 1.00 46.09 91 GLY A C 1
ATOM 679 O O . GLY A 1 91 ? 5.325 -1.484 84.973 1.00 46.09 91 GLY A O 1
ATOM 680 N N . GLY A 1 92 ? 3.288 -0.563 84.842 1.00 54.78 92 GLY A N 1
ATOM 681 C CA . GLY A 1 92 ? 3.468 0.287 86.014 1.00 54.78 92 GLY A CA 1
ATOM 682 C C . GLY A 1 92 ? 3.079 -0.492 87.267 1.00 54.78 92 GLY A C 1
ATOM 683 O O . GLY A 1 92 ? 1.990 -1.055 87.280 1.00 54.78 92 GLY A O 1
ATOM 684 N N . VAL A 1 93 ? 3.942 -0.506 88.287 1.00 57.28 93 VAL A N 1
ATOM 685 C CA . VAL A 1 93 ? 3.600 -0.723 89.707 1.00 57.28 93 VAL A CA 1
ATOM 686 C C . VAL A 1 93 ? 4.674 -0.054 90.586 1.00 57.28 93 VAL A C 1
ATOM 688 O O . VAL A 1 93 ? 5.848 -0.087 90.228 1.00 57.28 93 VAL A O 1
ATOM 691 N N . ASP A 1 94 ? 4.234 0.465 91.739 1.00 57.91 94 ASP A N 1
ATOM 692 C CA . ASP A 1 94 ? 4.987 0.869 92.946 1.00 57.91 94 ASP A CA 1
ATOM 693 C C . ASP A 1 94 ? 5.709 2.226 92.873 1.00 57.91 94 ASP A C 1
ATOM 695 O O . ASP A 1 94 ? 6.733 2.392 92.224 1.00 57.91 94 ASP A O 1
ATOM 699 N N . GLU A 1 95 ? 5.176 3.320 93.429 1.00 63.03 95 GLU A N 1
ATOM 700 C CA . GLU A 1 95 ? 4.951 3.564 94.866 1.00 63.03 95 GLU A CA 1
ATOM 701 C C . GLU A 1 95 ? 6.189 3.191 95.699 1.00 63.03 95 GLU A C 1
ATOM 703 O O . GLU A 1 95 ? 6.432 2.016 95.920 1.00 63.03 95 GLU A O 1
ATOM 708 N N . ARG A 1 96 ? 6.967 4.199 96.143 1.00 56.84 96 ARG A N 1
ATOM 709 C CA . ARG A 1 96 ? 7.691 4.323 97.437 1.00 56.84 96 ARG A CA 1
ATOM 710 C C . ARG A 1 96 ? 8.864 5.309 97.332 1.00 56.84 96 ARG A C 1
ATOM 712 O O . ARG A 1 96 ? 9.625 5.285 96.378 1.00 56.84 96 ARG A O 1
ATOM 719 N N . GLN A 1 97 ? 9.027 6.085 98.410 1.00 55.66 97 GLN A N 1
ATOM 720 C CA . GLN A 1 97 ? 10.188 6.918 98.777 1.00 55.66 97 GLN A CA 1
ATOM 721 C C . GLN A 1 97 ? 10.452 8.136 97.867 1.00 55.66 97 GLN A C 1
ATOM 723 O O .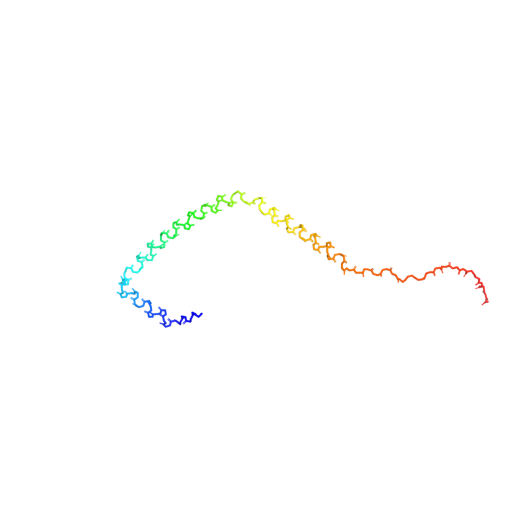 GLN A 1 97 ? 10.881 8.007 96.737 1.00 55.66 97 GLN A O 1
ATOM 728 N N . GLY A 1 98 ? 10.212 9.390 98.262 1.00 54.34 98 GLY A N 1
ATOM 729 C CA . GLY A 1 98 ? 10.355 9.994 99.586 1.00 54.34 98 GLY A CA 1
ATOM 730 C C . GLY A 1 98 ? 11.800 10.452 99.800 1.00 54.34 98 GLY A C 1
ATOM 731 O O . GLY A 1 98 ? 12.634 9.579 99.973 1.00 54.34 98 GLY A O 1
ATOM 732 N N . ARG A 1 99 ? 12.007 11.787 99.792 1.00 52.22 99 ARG A N 1
ATOM 733 C CA . ARG A 1 99 ? 12.998 12.641 100.511 1.00 52.22 99 ARG A CA 1
ATOM 734 C C . ARG A 1 99 ? 14.439 12.118 100.731 1.00 52.22 99 ARG A C 1
ATOM 736 O O . ARG A 1 99 ? 14.622 10.950 101.041 1.00 52.22 99 ARG A O 1
ATOM 743 N N . PRO A 1 100 ? 15.467 12.985 100.740 1.00 59.81 100 PRO A N 1
ATOM 744 C CA . PRO A 1 100 ? 15.495 14.252 101.487 1.00 59.81 100 PRO A CA 1
ATOM 745 C C . PRO A 1 100 ? 15.747 15.510 100.652 1.00 59.81 100 PRO A C 1
ATOM 747 O O . PRO A 1 100 ? 16.595 15.471 99.737 1.00 59.81 100 PRO A O 1
#